Protein AF-F3BBM9-F1 (afdb_monomer)

pLDDT: mean 74.29, std 13.05, range [42.5, 88.62]

Mean predicted aligned error: 8.99 Å

Solvent-accessible surface area (backbone atoms only — not comparable to full-atom values): 3840 Å² total; per-residue (Å²): 145,73,76,59,62,59,56,55,51,50,49,53,53,48,50,52,52,48,53,54,42,60,64,41,39,80,76,43,66,86,44,64,66,58,52,53,51,42,54,54,50,51,54,52,44,52,53,48,50,52,50,50,53,50,51,52,53,51,55,52,51,59,58,59,76,75,106

Radius of gyration: 16.21 Å; Cα contacts (8 Å, |Δi|>4): 22; chains: 1; bounding box: 32×19×48 Å

Foldseek 3Di:
DPPLVVLVVVLVVLVVVLVVLVVCCVVPVVCVVSVVVSVVSVVVSVVSVVVNVVVVVVVVVVVVVVD

Nearest PDB structures (foldseek):
  7rye-assembly1_G  TM=8.041E-01  e=9.408E+00  Salmonella enterica subsp. enterica serovar Typhimurium

Secondary structure (DSSP, 8-state):
--SHHHHHHHHHHHHHHHHHHHHHHHHSTT-HHHHHHHHHHHHHHHHHHHHHHHHHHHHHHHHHTT-

Sequence (67 aa):
MRKNKRVDILLIATMILMAVSGFLIPVLQTWVWISAVHKISSVLFCILCVLHISQYKRGRRAKKNVS

Structure (mmCIF, N/CA/C/O backbone):
data_AF-F3BBM9-F1
#
_entry.id   AF-F3BBM9-F1
#
loop_
_atom_site.group_PDB
_atom_site.id
_atom_site.type_symbol
_atom_site.label_atom_id
_atom_site.label_alt_id
_atom_site.label_comp_id
_atom_site.label_asym_id
_atom_site.label_entity_id
_atom_site.label_seq_id
_atom_site.pdbx_PDB_ins_code
_atom_site.Cartn_x
_atom_site.Cartn_y
_atom_site.Cartn_z
_atom_site.occupancy
_atom_site.B_iso_or_equiv
_atom_site.auth_seq_id
_atom_site.auth_comp_id
_atom_site.auth_asym_id
_atom_site.auth_atom_id
_atom_site.pdbx_PDB_model_num
ATOM 1 N N . MET A 1 1 ? -7.301 -1.206 25.228 1.00 45.06 1 MET A N 1
ATOM 2 C CA . MET A 1 1 ? -7.068 -0.344 24.041 1.00 45.06 1 MET A CA 1
ATOM 3 C C . MET A 1 1 ? -5.794 -0.744 23.263 1.00 45.06 1 MET A C 1
ATOM 5 O O . MET A 1 1 ? -4.951 0.099 23.005 1.00 45.06 1 MET A O 1
ATOM 9 N N . ARG A 1 2 ? -5.605 -2.033 22.905 1.00 46.06 2 ARG A N 1
ATOM 10 C CA . ARG A 1 2 ? -4.334 -2.545 22.319 1.00 46.06 2 ARG A CA 1
ATOM 11 C C . ARG A 1 2 ? -4.492 -3.274 20.967 1.00 46.06 2 ARG A C 1
ATOM 13 O O . ARG A 1 2 ? -3.495 -3.528 20.306 1.00 46.06 2 ARG A O 1
ATOM 20 N N . LYS A 1 3 ? -5.723 -3.589 20.533 1.00 50.81 3 LYS A N 1
ATOM 21 C CA . LYS A 1 3 ? -5.984 -4.358 19.296 1.00 50.81 3 LYS A CA 1
ATOM 22 C C . LYS A 1 3 ? -5.851 -3.537 18.000 1.00 50.81 3 LYS A C 1
ATOM 24 O O . LYS A 1 3 ? -5.495 -4.113 16.981 1.00 50.81 3 LYS A O 1
ATOM 29 N N . ASN A 1 4 ? -6.045 -2.217 18.046 1.00 61.12 4 ASN A N 1
ATOM 30 C CA . ASN A 1 4 ? -6.112 -1.387 16.832 1.00 61.12 4 ASN A CA 1
ATOM 31 C C . ASN A 1 4 ? -4.730 -1.055 16.238 1.00 61.12 4 ASN A C 1
ATOM 33 O O . ASN A 1 4 ? -4.602 -0.989 15.024 1.00 61.12 4 ASN A O 1
ATOM 37 N N . LYS A 1 5 ? -3.6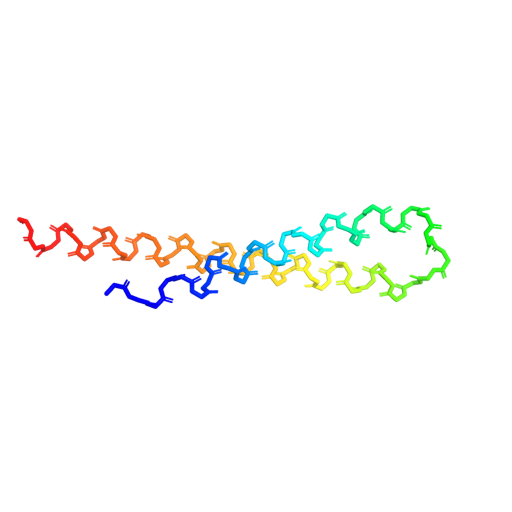65 -0.989 17.058 1.00 66.19 5 LYS A N 1
ATOM 38 C CA . LYS A 1 5 ? -2.306 -0.662 16.578 1.00 66.19 5 LYS A CA 1
ATOM 39 C C . LYS A 1 5 ? -1.787 -1.611 15.492 1.00 66.19 5 LYS A C 1
ATOM 41 O O . LYS A 1 5 ? -1.003 -1.193 14.653 1.00 66.19 5 LYS A O 1
ATOM 46 N N . ARG A 1 6 ? -2.189 -2.889 15.507 1.00 72.00 6 ARG A N 1
ATOM 47 C CA . ARG A 1 6 ? -1.736 -3.860 14.495 1.00 72.00 6 ARG A CA 1
ATOM 48 C C . ARG A 1 6 ? -2.362 -3.595 13.129 1.00 72.00 6 ARG A C 1
ATOM 50 O O . ARG A 1 6 ? -1.674 -3.743 12.131 1.00 72.00 6 ARG A O 1
ATOM 57 N N . VAL A 1 7 ? -3.636 -3.200 13.098 1.00 74.31 7 VAL A N 1
ATOM 58 C CA . VAL A 1 7 ? -4.342 -2.881 11.850 1.00 74.31 7 VAL A CA 1
ATOM 59 C C . VAL A 1 7 ? -3.788 -1.590 11.259 1.00 74.31 7 VAL A C 1
ATOM 61 O O . VAL A 1 7 ? -3.516 -1.564 10.068 1.00 74.31 7 VAL A O 1
ATOM 64 N N . ASP A 1 8 ? -3.512 -0.583 12.089 1.00 76.56 8 ASP A N 1
ATOM 65 C CA . ASP A 1 8 ? -2.924 0.688 11.643 1.00 76.56 8 ASP A CA 1
ATOM 66 C C . ASP A 1 8 ? -1.527 0.489 11.031 1.00 76.56 8 ASP A C 1
ATOM 68 O O . ASP A 1 8 ? -1.238 0.993 9.948 1.00 76.56 8 ASP A O 1
ATOM 72 N N . ILE A 1 9 ? -0.664 -0.296 11.689 1.00 82.19 9 ILE A N 1
ATOM 73 C CA . ILE A 1 9 ? 0.682 -0.613 11.182 1.00 82.19 9 ILE A CA 1
ATOM 74 C C . ILE A 1 9 ? 0.601 -1.423 9.885 1.00 82.19 9 ILE A C 1
ATOM 76 O O . ILE A 1 9 ? 1.331 -1.137 8.938 1.00 82.19 9 ILE A O 1
ATOM 80 N N . LEU A 1 10 ? -0.296 -2.414 9.826 1.00 81.94 10 LEU A N 1
ATOM 81 C CA . LEU A 1 10 ? -0.508 -3.213 8.620 1.00 81.94 10 LEU A CA 1
ATOM 82 C C . LEU A 1 10 ? -1.001 -2.335 7.462 1.00 81.94 10 LEU A C 1
ATOM 84 O O . LEU A 1 10 ? -0.506 -2.477 6.349 1.00 81.94 10 LEU A O 1
ATOM 88 N N . LEU A 1 11 ? -1.902 -1.388 7.739 1.00 83.69 11 LEU A N 1
ATOM 89 C CA . LEU A 1 11 ? -2.418 -0.430 6.764 1.00 83.69 11 LEU A CA 1
ATOM 90 C C . LEU A 1 11 ? -1.287 0.4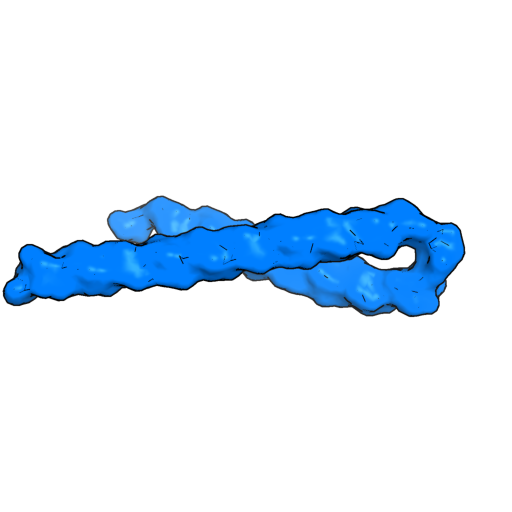25 6.180 1.00 83.69 11 LEU A C 1
ATOM 92 O O . LEU A 1 11 ? -1.150 0.505 4.961 1.00 83.69 11 LEU A O 1
ATOM 96 N N . ILE A 1 12 ? -0.437 0.995 7.040 1.00 84.69 12 ILE A N 1
ATOM 97 C CA . ILE A 1 12 ? 0.723 1.798 6.626 1.00 84.69 12 ILE A CA 1
ATOM 98 C C . ILE A 1 12 ? 1.692 0.960 5.784 1.00 84.69 12 ILE A C 1
ATOM 100 O O . ILE A 1 12 ? 2.116 1.406 4.719 1.00 84.69 12 ILE A O 1
ATOM 104 N N . ALA A 1 13 ? 1.999 -0.270 6.206 1.00 84.00 13 ALA A N 1
ATOM 105 C CA . ALA A 1 13 ? 2.870 -1.167 5.449 1.00 84.00 13 ALA A CA 1
ATOM 106 C C . ALA A 1 13 ? 2.300 -1.469 4.052 1.00 84.00 13 ALA A C 1
ATOM 108 O O . ALA A 1 13 ? 3.009 -1.346 3.054 1.00 84.00 13 ALA A O 1
ATOM 109 N N . THR A 1 14 ? 1.004 -1.789 3.959 1.00 83.06 14 THR A N 1
ATOM 110 C CA . THR A 1 14 ? 0.336 -2.027 2.668 1.00 83.06 14 THR A CA 1
ATOM 111 C C . THR A 1 14 ? 0.245 -0.775 1.795 1.00 83.06 14 THR A C 1
ATOM 113 O O . THR A 1 14 ? 0.341 -0.882 0.576 1.00 83.06 14 THR A O 1
ATOM 116 N N . MET A 1 15 ? 0.138 0.415 2.394 1.00 85.00 15 MET A N 1
ATOM 117 C CA . MET A 1 15 ? 0.153 1.693 1.676 1.00 85.00 15 MET A CA 1
ATOM 118 C C . MET A 1 15 ? 1.513 1.954 1.020 1.00 85.00 15 MET A C 1
ATOM 120 O O . MET A 1 15 ? 1.574 2.311 -0.155 1.00 85.00 15 MET A O 1
ATOM 124 N N . ILE A 1 16 ? 2.607 1.728 1.755 1.00 87.75 16 ILE A N 1
ATOM 125 C CA . ILE A 1 16 ? 3.970 1.857 1.220 1.00 87.75 16 ILE A CA 1
ATOM 126 C C . ILE A 1 16 ? 4.185 0.843 0.092 1.00 87.75 16 ILE A C 1
ATOM 128 O O . ILE A 1 16 ? 4.687 1.198 -0.972 1.00 87.75 16 ILE A O 1
ATOM 132 N N . LEU A 1 17 ? 3.744 -0.403 0.287 1.00 85.19 17 LEU A N 1
ATOM 133 C CA . LEU A 1 17 ? 3.872 -1.463 -0.712 1.00 85.19 17 LEU A CA 1
ATOM 134 C C . LEU A 1 17 ? 3.111 -1.129 -2.006 1.00 85.19 17 LEU A C 1
ATOM 136 O O . LEU A 1 17 ? 3.633 -1.346 -3.099 1.00 85.19 17 LEU A O 1
ATOM 140 N N . MET A 1 18 ? 1.920 -0.534 -1.891 1.00 85.44 18 MET A N 1
ATOM 141 C CA . MET A 1 18 ? 1.141 -0.010 -3.017 1.00 85.44 18 MET A CA 1
ATOM 142 C C . MET A 1 18 ? 1.859 1.124 -3.752 1.00 85.44 18 MET A C 1
ATOM 144 O O . MET A 1 18 ? 1.919 1.106 -4.978 1.00 85.44 18 MET A O 1
ATOM 148 N N . ALA A 1 19 ? 2.438 2.083 -3.027 1.00 85.62 19 ALA A N 1
ATOM 149 C CA . ALA A 1 19 ? 3.166 3.197 -3.631 1.00 85.62 19 ALA A CA 1
ATOM 150 C C . ALA A 1 19 ? 4.410 2.721 -4.402 1.00 85.62 19 ALA A C 1
ATOM 152 O O . ALA A 1 19 ? 4.611 3.105 -5.553 1.00 85.62 19 ALA A O 1
ATOM 153 N N . VAL A 1 20 ? 5.206 1.829 -3.799 1.00 85.31 20 VAL A N 1
ATOM 154 C CA . VAL A 1 20 ? 6.423 1.283 -4.422 1.00 85.31 20 VAL A CA 1
ATOM 155 C C . VAL A 1 20 ? 6.081 0.423 -5.638 1.00 85.31 20 VAL A C 1
ATOM 157 O O . VAL A 1 20 ? 6.685 0.589 -6.695 1.00 85.31 20 VAL A O 1
ATOM 160 N N . SER A 1 21 ? 5.088 -0.465 -5.528 1.00 82.62 21 SER A N 1
ATOM 161 C CA . SER A 1 21 ? 4.671 -1.305 -6.661 1.00 82.62 21 SER A CA 1
ATOM 162 C C . SER A 1 21 ? 4.021 -0.493 -7.785 1.00 82.62 21 SER A C 1
ATOM 164 O O . SER A 1 21 ? 4.286 -0.770 -8.950 1.00 82.62 21 SER A O 1
ATOM 166 N N . GLY A 1 22 ? 3.252 0.551 -7.458 1.00 81.56 22 GLY A N 1
ATOM 167 C CA . GLY A 1 22 ? 2.684 1.489 -8.431 1.00 81.56 22 GLY A CA 1
ATOM 168 C C . GLY A 1 22 ? 3.754 2.237 -9.224 1.00 81.56 22 GLY A C 1
ATOM 169 O O . GLY A 1 22 ? 3.643 2.364 -10.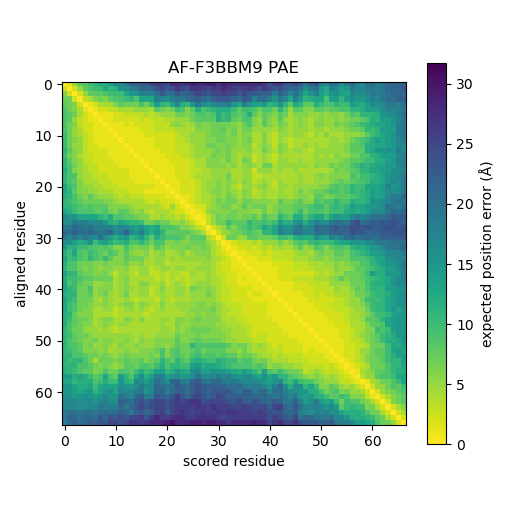440 1.00 81.56 22 GLY A O 1
ATOM 170 N N . PHE A 1 23 ? 4.823 2.664 -8.549 1.00 83.88 23 PHE A N 1
ATOM 171 C CA . PHE A 1 23 ? 5.963 3.323 -9.186 1.00 83.88 23 PHE A CA 1
ATOM 172 C C . PHE A 1 23 ? 6.797 2.362 -10.051 1.00 83.88 23 PHE A C 1
ATOM 174 O O . PHE A 1 23 ? 7.328 2.758 -11.085 1.00 83.88 23 PHE A O 1
ATOM 181 N N . LEU A 1 24 ? 6.879 1.084 -9.664 1.00 79.94 24 LEU A N 1
ATOM 182 C CA . LEU A 1 24 ? 7.606 0.053 -10.410 1.00 79.94 24 LEU A CA 1
ATOM 183 C C . LEU A 1 24 ? 6.872 -0.443 -11.665 1.00 79.94 24 LEU A C 1
ATOM 185 O O . LEU A 1 24 ? 7.541 -0.861 -12.603 1.00 79.94 24 LEU A O 1
ATOM 189 N N . ILE A 1 25 ? 5.534 -0.403 -11.715 1.00 80.38 25 ILE A N 1
ATOM 190 C CA . ILE A 1 25 ? 4.746 -0.871 -12.874 1.00 80.38 25 ILE A CA 1
ATOM 191 C C . ILE A 1 25 ? 5.178 -0.240 -14.211 1.00 80.38 25 ILE A C 1
ATOM 193 O O . ILE A 1 25 ? 5.416 -1.002 -15.148 1.00 80.38 25 ILE A O 1
ATOM 197 N N . PRO A 1 26 ? 5.289 1.096 -14.349 1.00 73.69 26 PRO A N 1
ATOM 198 C CA . PRO A 1 26 ? 5.709 1.702 -15.613 1.00 73.69 26 PRO A CA 1
ATOM 199 C C . PRO A 1 26 ? 7.181 1.417 -15.950 1.00 73.69 26 PRO A C 1
ATOM 201 O O . PRO A 1 26 ? 7.539 1.381 -17.122 1.00 73.69 26 PRO A O 1
ATOM 204 N N . VAL A 1 27 ? 8.034 1.174 -14.948 1.00 75.69 27 VAL A N 1
ATOM 205 C CA . VAL A 1 27 ? 9.468 0.878 -15.141 1.00 75.69 27 VAL A CA 1
ATOM 206 C C . VAL A 1 27 ? 9.696 -0.582 -15.548 1.00 75.69 27 VAL A C 1
ATOM 208 O O . VAL A 1 27 ? 10.567 -0.883 -16.358 1.00 75.69 27 VAL A O 1
ATOM 211 N N . LEU A 1 28 ? 8.898 -1.500 -15.004 1.00 72.38 28 LEU A N 1
ATOM 212 C CA . LEU A 1 28 ? 9.010 -2.948 -15.190 1.00 72.38 28 LEU A CA 1
ATOM 213 C C . LEU A 1 28 ? 7.835 -3.493 -16.006 1.00 72.38 28 LEU A C 1
ATOM 215 O O . LEU A 1 28 ? 7.376 -4.604 -15.760 1.00 72.38 28 LEU A O 1
ATOM 219 N N . GLN A 1 29 ? 7.338 -2.723 -16.978 1.00 63.78 29 GLN A N 1
ATOM 220 C CA . GLN A 1 29 ? 6.127 -3.016 -17.759 1.00 63.78 29 GLN A CA 1
ATOM 221 C C . GLN A 1 29 ? 6.135 -4.402 -18.443 1.00 63.78 29 GLN A C 1
ATOM 223 O O . GLN A 1 29 ? 5.082 -4.961 -18.744 1.00 63.78 29 GLN A O 1
ATOM 228 N N . THR A 1 30 ? 7.313 -4.998 -18.630 1.00 64.44 30 THR A N 1
ATOM 229 C CA . THR A 1 30 ? 7.534 -6.370 -19.116 1.00 64.44 30 THR A CA 1
ATOM 230 C C . THR A 1 30 ? 7.202 -7.473 -18.100 1.00 64.44 30 THR A C 1
ATOM 232 O O . THR A 1 30 ? 6.993 -8.622 -18.484 1.00 6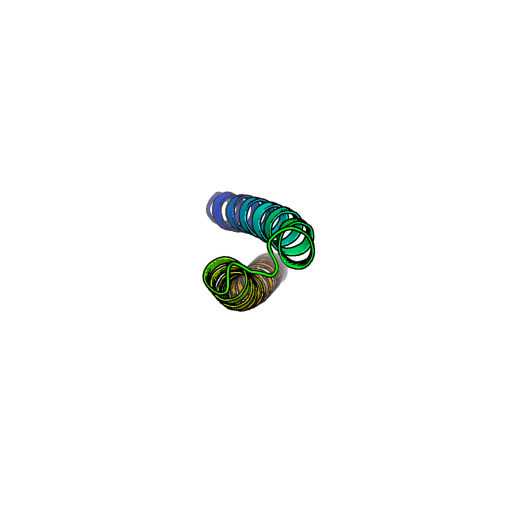4.44 30 THR A O 1
ATOM 235 N N . TRP A 1 31 ? 7.102 -7.158 -16.809 1.00 71.38 31 TRP A N 1
ATOM 236 C CA . TRP A 1 31 ? 6.895 -8.118 -15.725 1.00 71.38 31 TRP A CA 1
ATOM 237 C C . TRP A 1 31 ? 5.422 -8.141 -15.311 1.00 71.38 31 TRP A C 1
ATOM 239 O O . TRP A 1 31 ? 5.011 -7.541 -14.317 1.00 71.38 31 TRP A O 1
ATOM 249 N N . VAL A 1 32 ? 4.621 -8.894 -16.070 1.00 75.81 32 VAL A N 1
ATOM 250 C CA . VAL A 1 32 ? 3.168 -9.088 -15.861 1.00 75.81 32 VAL A CA 1
ATOM 251 C C . VAL A 1 32 ? 2.823 -9.458 -14.407 1.00 75.81 32 VAL A C 1
ATOM 253 O O . VAL A 1 32 ? 1.801 -9.031 -13.865 1.00 75.81 32 VAL A O 1
ATOM 256 N N . TRP A 1 33 ? 3.720 -10.183 -13.738 1.00 77.94 33 TRP A N 1
ATOM 257 C CA . TRP A 1 33 ? 3.605 -10.585 -12.337 1.00 77.94 33 TRP A CA 1
ATOM 258 C C . TRP A 1 33 ? 3.530 -9.401 -11.362 1.00 77.94 33 TRP A C 1
ATOM 260 O O . TRP A 1 33 ? 2.747 -9.444 -10.415 1.00 77.94 33 TRP A O 1
ATOM 270 N N . ILE A 1 34 ? 4.274 -8.317 -11.604 1.00 78.81 34 ILE A N 1
ATOM 271 C CA . ILE A 1 34 ? 4.285 -7.134 -10.726 1.00 78.81 34 ILE A CA 1
ATOM 272 C C . ILE A 1 34 ? 2.938 -6.411 -10.795 1.00 78.81 34 ILE A C 1
ATOM 274 O O . ILE A 1 34 ? 2.391 -6.011 -9.767 1.00 78.81 34 ILE A O 1
ATOM 278 N N . SER A 1 35 ? 2.354 -6.314 -11.994 1.00 78.38 35 SER A N 1
ATOM 279 C CA . SER A 1 35 ? 1.018 -5.738 -12.181 1.00 78.38 35 SER A CA 1
ATOM 280 C C . SER A 1 35 ? -0.062 -6.564 -11.473 1.00 78.38 35 SER A C 1
ATOM 282 O O . SER A 1 35 ? -0.938 -6.005 -10.811 1.00 78.38 35 SER A O 1
ATOM 284 N N . ALA A 1 36 ? 0.022 -7.897 -11.550 1.00 83.31 36 ALA A N 1
ATOM 285 C CA . ALA A 1 36 ? -0.904 -8.786 -10.852 1.00 83.31 36 ALA A CA 1
ATOM 286 C C . ALA A 1 36 ? -0.812 -8.624 -9.325 1.00 83.31 36 ALA A C 1
ATOM 288 O O . ALA A 1 36 ? -1.835 -8.452 -8.660 1.00 83.31 36 ALA A O 1
ATOM 289 N N . VAL A 1 37 ? 0.406 -8.594 -8.774 1.00 83.44 37 VAL A N 1
ATOM 290 C CA . VAL A 1 37 ? 0.638 -8.384 -7.336 1.00 83.44 37 VAL A CA 1
ATOM 291 C C . VAL A 1 37 ? 0.128 -7.017 -6.884 1.00 83.44 37 VAL A C 1
ATOM 293 O O . VAL A 1 37 ? -0.545 -6.935 -5.859 1.00 83.44 37 VAL A O 1
ATOM 296 N N . HIS A 1 38 ? 0.367 -5.955 -7.657 1.00 84.81 38 HIS A N 1
ATOM 297 C CA . HIS A 1 38 ? -0.142 -4.620 -7.339 1.00 84.81 38 HIS A CA 1
ATOM 298 C C . HIS A 1 38 ? -1.676 -4.580 -7.306 1.00 84.81 38 HIS A C 1
ATOM 300 O O . HIS A 1 38 ? -2.260 -4.054 -6.361 1.00 84.81 38 HIS A O 1
ATOM 306 N N . LYS A 1 39 ? -2.350 -5.197 -8.287 1.00 85.75 39 LYS A N 1
ATOM 307 C CA . LYS A 1 39 ? -3.821 -5.281 -8.313 1.00 85.75 39 LYS A CA 1
ATOM 308 C C . LYS A 1 39 ? -4.372 -6.029 -7.098 1.00 85.75 39 LYS A C 1
ATOM 310 O O . LYS A 1 39 ? -5.297 -5.539 -6.453 1.00 85.75 39 LYS A O 1
ATOM 315 N N . ILE A 1 40 ? -3.787 -7.176 -6.748 1.00 87.56 40 ILE A N 1
ATOM 316 C CA . ILE A 1 40 ? -4.201 -7.967 -5.576 1.00 87.56 40 ILE A CA 1
ATOM 317 C C . ILE A 1 40 ? -3.947 -7.183 -4.280 1.00 87.56 40 ILE A C 1
ATOM 319 O O . ILE A 1 40 ? -4.821 -7.112 -3.413 1.00 87.56 40 ILE A O 1
ATOM 323 N N . SER A 1 41 ? -2.786 -6.534 -4.169 1.00 83.88 41 SER A N 1
ATOM 324 C CA . SER A 1 41 ? -2.439 -5.682 -3.029 1.00 83.88 41 SER A CA 1
ATOM 325 C C . SER A 1 41 ? -3.396 -4.494 -2.894 1.00 83.88 41 SER A C 1
ATOM 327 O O . SER A 1 41 ? -3.771 -4.138 -1.779 1.00 83.88 41 SER A O 1
ATOM 329 N N . SER A 1 42 ? -3.861 -3.922 -4.009 1.00 82.62 42 SER A N 1
ATOM 330 C CA . SER A 1 42 ? -4.834 -2.824 -4.008 1.00 82.62 42 SER A CA 1
ATOM 331 C C . SER A 1 42 ? -6.174 -3.252 -3.422 1.00 82.62 42 SER A C 1
ATOM 333 O O . SER A 1 42 ? -6.763 -2.528 -2.619 1.00 82.62 42 SER A O 1
ATOM 335 N N . VAL A 1 43 ? -6.655 -4.440 -3.795 1.00 88.62 43 VAL A N 1
ATOM 336 C CA . VAL A 1 43 ? -7.903 -4.997 -3.256 1.00 88.62 43 VAL A CA 1
ATOM 337 C C . VAL A 1 43 ? -7.763 -5.254 -1.755 1.00 88.62 43 VAL A C 1
ATOM 339 O O . VAL A 1 43 ? -8.640 -4.874 -0.976 1.00 88.62 43 VAL A O 1
ATOM 342 N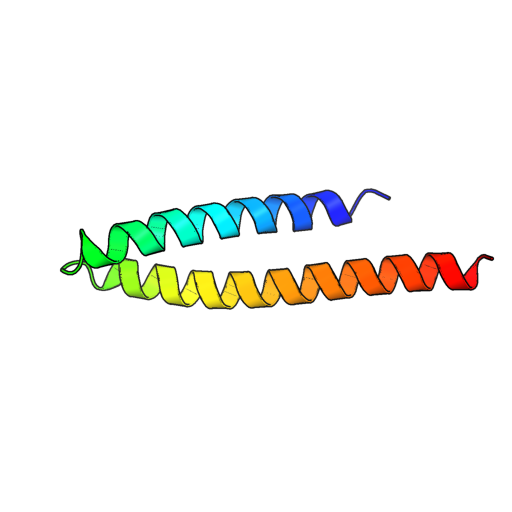 N . LEU A 1 44 ? -6.638 -5.833 -1.328 1.00 85.25 44 LEU A N 1
ATOM 343 C CA . LEU A 1 44 ? -6.370 -6.092 0.086 1.00 85.25 44 LEU A CA 1
ATOM 344 C C . LEU A 1 44 ? -6.289 -4.792 0.901 1.00 85.25 44 LEU A C 1
ATOM 346 O O . LEU A 1 44 ? -6.861 -4.710 1.989 1.00 85.25 44 LEU A O 1
ATOM 350 N N . PHE A 1 45 ? -5.650 -3.757 0.353 1.00 85.94 45 PHE A N 1
ATOM 351 C CA . PHE A 1 45 ? -5.586 -2.429 0.958 1.00 85.94 45 PHE A CA 1
ATOM 352 C C . PHE A 1 45 ? -6.980 -1.824 1.162 1.00 85.94 45 PHE A C 1
ATOM 354 O O . PHE A 1 45 ? -7.286 -1.336 2.250 1.00 85.94 45 PHE A O 1
ATOM 361 N N . CYS A 1 46 ? -7.869 -1.921 0.168 1.00 86.75 46 CYS A N 1
ATOM 362 C CA . CYS A 1 46 ? -9.253 -1.462 0.303 1.00 86.75 46 CYS A CA 1
ATOM 363 C C . CYS A 1 46 ? -9.999 -2.177 1.440 1.00 86.75 46 CYS A C 1
ATOM 365 O O . CYS A 1 46 ? -10.674 -1.522 2.238 1.00 86.75 46 CYS A O 1
ATOM 367 N N . ILE A 1 47 ? -9.851 -3.499 1.562 1.00 86.12 47 ILE A N 1
ATOM 368 C CA . ILE A 1 47 ? -10.481 -4.276 2.642 1.00 86.12 47 ILE A CA 1
ATOM 369 C C . ILE A 1 47 ? -9.944 -3.832 4.010 1.00 86.12 47 ILE A C 1
ATOM 371 O O . ILE A 1 47 ? -10.723 -3.621 4.944 1.00 86.12 47 ILE A O 1
ATOM 375 N N . LEU A 1 48 ? -8.628 -3.633 4.129 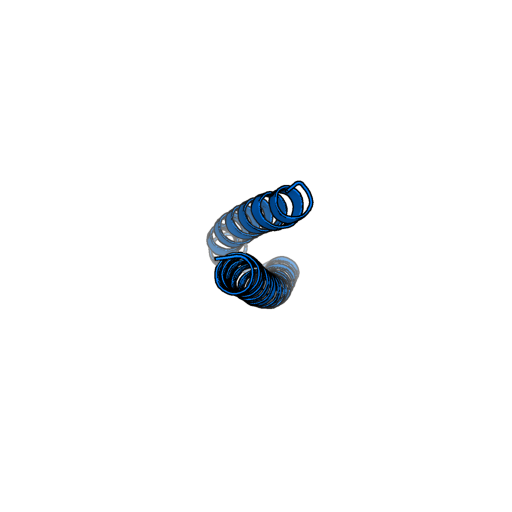1.00 83.00 48 LEU A N 1
ATOM 376 C CA . LEU A 1 48 ? -7.997 -3.151 5.360 1.00 83.00 48 LEU A CA 1
ATOM 377 C C . LEU A 1 48 ? -8.449 -1.730 5.726 1.00 83.00 48 LEU A C 1
ATOM 379 O O . LEU A 1 48 ? -8.729 -1.476 6.897 1.00 83.00 48 LEU A O 1
ATOM 383 N N . CYS A 1 49 ? -8.612 -0.834 4.750 1.00 82.81 49 CYS A N 1
ATOM 384 C CA . CYS A 1 49 ? -9.177 0.503 4.954 1.00 82.81 49 CYS A CA 1
ATOM 385 C C . CYS A 1 49 ? -10.600 0.440 5.526 1.00 82.81 49 CYS A C 1
ATOM 387 O O . CYS A 1 49 ? -10.909 1.116 6.510 1.00 82.81 49 CYS A O 1
ATOM 389 N N . VAL A 1 50 ? -11.467 -0.399 4.951 1.00 84.75 50 VAL A N 1
ATOM 390 C CA . VAL A 1 50 ? -12.846 -0.575 5.438 1.00 84.75 50 VAL A CA 1
ATOM 391 C C . VAL A 1 50 ? -12.855 -1.164 6.849 1.00 84.75 50 VAL A C 1
ATOM 393 O O . VAL A 1 50 ? -13.603 -0.690 7.709 1.00 84.75 50 VAL A O 1
ATOM 396 N N . LEU A 1 51 ? -11.998 -2.152 7.126 1.00 82.06 51 LEU A N 1
ATOM 397 C CA . LEU A 1 51 ? -11.837 -2.719 8.465 1.00 82.06 51 LEU A CA 1
ATOM 398 C C . LEU A 1 51 ? -11.361 -1.669 9.472 1.00 82.06 51 LEU A C 1
ATOM 400 O O . LEU A 1 51 ? -11.937 -1.579 10.555 1.00 82.06 51 LEU A O 1
ATOM 404 N N . HIS A 1 52 ? -10.376 -0.845 9.112 1.00 80.56 52 HIS A N 1
ATOM 405 C CA . HIS A 1 52 ? -9.876 0.242 9.949 1.00 80.56 52 HIS A CA 1
ATOM 406 C C . HIS A 1 52 ? -10.984 1.259 10.273 1.00 80.56 52 HIS A C 1
ATOM 408 O O . HIS A 1 52 ? -11.238 1.550 11.444 1.00 80.56 52 HIS A O 1
ATOM 414 N N . ILE A 1 53 ? -11.732 1.727 9.266 1.00 79.38 53 ILE A N 1
ATOM 415 C CA . ILE A 1 53 ? -12.854 2.663 9.458 1.00 79.38 53 ILE A CA 1
ATOM 416 C C . ILE A 1 53 ? -13.958 2.030 10.319 1.00 79.38 53 ILE A C 1
ATOM 418 O O . ILE A 1 53 ? -14.502 2.675 11.220 1.00 79.38 53 ILE A O 1
ATOM 422 N N . SER A 1 54 ? -14.284 0.758 10.079 1.00 77.75 54 SER A N 1
ATOM 423 C CA . SER A 1 54 ? -15.288 0.018 10.847 1.00 77.75 54 SER A CA 1
ATOM 424 C C . SER A 1 54 ? -14.873 -0.142 12.313 1.00 77.75 54 SER A C 1
ATOM 426 O O . SER A 1 54 ? -15.670 0.124 13.217 1.00 77.75 54 SER A O 1
ATOM 428 N N . GLN A 1 55 ? -13.607 -0.480 12.578 1.00 72.94 55 GLN A N 1
ATOM 429 C CA . GLN A 1 55 ? -13.046 -0.551 13.929 1.00 72.94 55 GLN A CA 1
ATOM 430 C C . GLN A 1 55 ? -13.026 0.817 14.620 1.00 72.94 55 GLN A C 1
ATOM 432 O O . GLN A 1 55 ? -13.400 0.912 15.792 1.00 72.94 55 GLN A O 1
ATOM 437 N N . TYR A 1 56 ? -12.672 1.882 13.898 1.00 70.44 56 TYR A N 1
ATOM 438 C CA . TYR A 1 56 ? -12.712 3.254 14.403 1.00 70.44 56 TYR A CA 1
ATOM 439 C C . TYR A 1 56 ? -14.139 3.673 14.797 1.00 70.44 56 TYR A C 1
ATOM 441 O O . TYR A 1 56 ? -14.380 4.155 15.909 1.00 70.44 56 TYR A O 1
ATOM 449 N N . LYS A 1 57 ? -15.128 3.403 13.932 1.00 68.25 57 LYS A N 1
ATOM 450 C CA . LYS A 1 57 ? -16.552 3.685 14.187 1.00 68.25 57 LYS A CA 1
ATOM 451 C C . LYS A 1 57 ? -17.097 2.871 15.367 1.00 68.25 57 LYS A C 1
ATOM 453 O O . LYS A 1 57 ? -17.850 3.402 16.185 1.00 68.25 57 LYS A O 1
ATOM 458 N N . ARG A 1 58 ? -16.685 1.606 15.503 1.00 64.12 58 ARG A N 1
ATOM 459 C CA . ARG A 1 58 ? -17.066 0.720 16.617 1.00 64.12 58 ARG A CA 1
ATOM 460 C C . ARG A 1 58 ? -16.449 1.172 17.948 1.00 64.12 58 ARG A C 1
ATOM 462 O O . ARG A 1 58 ? -17.144 1.166 18.961 1.00 64.12 58 ARG A O 1
ATOM 469 N N . GLY A 1 59 ? -15.209 1.669 17.936 1.00 60.69 59 GLY A N 1
ATOM 470 C CA . GLY A 1 59 ? -14.566 2.307 19.093 1.00 60.69 59 GLY A CA 1
ATOM 471 C C . GLY A 1 59 ? -15.264 3.597 19.545 1.00 60.69 59 GLY A C 1
ATOM 472 O O . GLY A 1 59 ? -15.450 3.809 20.743 1.00 60.69 59 GLY A O 1
ATOM 473 N N . ARG A 1 60 ? -15.740 4.425 18.603 1.00 56.81 60 ARG A N 1
ATOM 474 C CA . ARG A 1 60 ? -16.547 5.621 18.918 1.00 56.81 60 ARG A CA 1
ATOM 475 C C . ARG A 1 60 ? -17.930 5.279 19.479 1.00 56.81 60 ARG A C 1
ATOM 477 O O . ARG A 1 60 ? -18.377 5.946 20.407 1.00 56.81 60 ARG A O 1
ATOM 484 N N . ARG A 1 61 ? -18.589 4.226 18.979 1.00 55.28 61 ARG A N 1
ATOM 485 C CA . ARG A 1 61 ? -19.871 3.737 19.530 1.00 55.28 61 ARG A CA 1
ATOM 486 C C . ARG A 1 61 ? -19.727 3.209 20.960 1.00 55.28 61 ARG A C 1
ATOM 488 O O . ARG A 1 61 ? -20.571 3.514 21.791 1.00 55.28 61 ARG A O 1
ATOM 495 N N . ALA A 1 62 ? -18.643 2.492 21.258 1.00 51.94 62 ALA A N 1
ATOM 496 C CA . ALA A 1 62 ? -18.349 2.039 22.618 1.00 51.94 62 ALA A CA 1
ATOM 497 C C . ALA A 1 62 ? -18.107 3.211 23.587 1.00 51.94 62 ALA A C 1
ATOM 499 O O . ALA A 1 62 ? -18.559 3.149 24.720 1.00 51.94 62 ALA A O 1
ATOM 500 N N . LYS A 1 63 ? -17.470 4.305 23.141 1.00 49.19 63 LYS A N 1
ATOM 501 C CA . LYS A 1 63 ? -17.329 5.529 23.953 1.00 49.19 63 LYS A CA 1
ATOM 502 C C . LYS A 1 63 ? -18.648 6.279 24.178 1.00 49.19 63 LY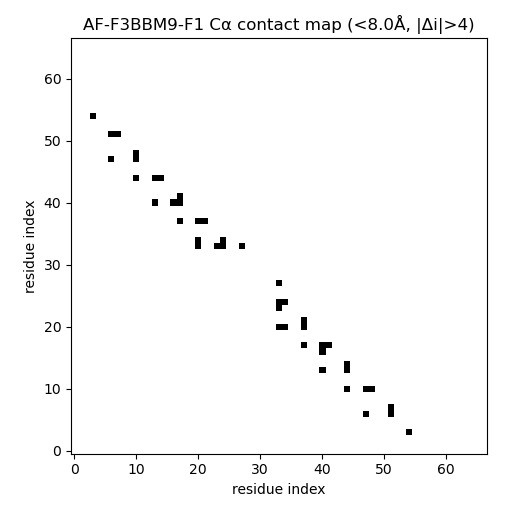S A C 1
ATOM 504 O O . LYS A 1 63 ? -18.787 6.927 25.204 1.00 49.19 63 LYS A O 1
ATOM 509 N N . LYS A 1 64 ? -19.592 6.217 23.232 1.00 46.25 64 LYS A N 1
ATOM 510 C CA . LYS A 1 64 ? -20.885 6.921 23.325 1.00 46.25 64 LYS A CA 1
ATOM 511 C C . LYS A 1 64 ? -21.891 6.225 24.256 1.00 46.25 64 LYS A C 1
ATOM 513 O O . LYS A 1 64 ? -22.747 6.897 24.799 1.00 46.25 64 LYS A O 1
ATOM 518 N N . ASN A 1 65 ? -21.777 4.911 24.451 1.00 47.31 65 ASN A N 1
ATOM 519 C CA . ASN A 1 65 ? -22.663 4.132 25.332 1.00 47.31 65 ASN A CA 1
ATOM 520 C C . ASN A 1 65 ? -22.181 4.053 26.796 1.00 47.31 65 ASN A C 1
ATOM 522 O O . ASN A 1 65 ? -22.762 3.313 27.581 1.00 47.31 65 ASN A O 1
ATOM 526 N N . VAL A 1 66 ? -21.092 4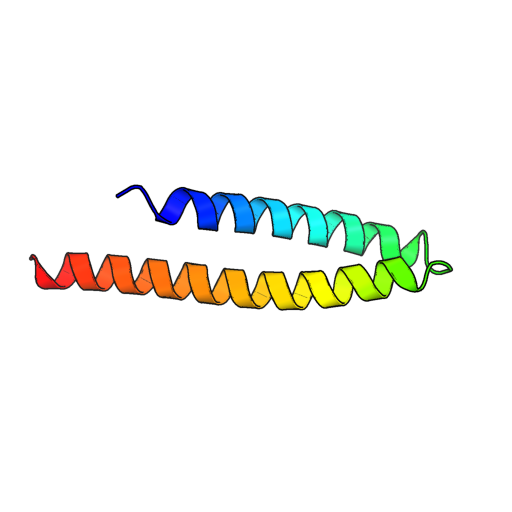.746 27.146 1.00 50.50 66 VAL A N 1
ATOM 527 C CA . VAL A 1 66 ? -20.520 4.794 28.510 1.00 50.50 66 VAL A CA 1
ATOM 528 C C . VAL A 1 66 ? -20.500 6.242 29.036 1.00 50.50 66 VAL A C 1
ATOM 530 O O . VAL A 1 66 ? -19.883 6.520 30.057 1.00 50.50 66 VAL A O 1
ATOM 533 N N . SER A 1 67 ? -21.148 7.173 28.326 1.00 42.50 67 SER A N 1
ATOM 534 C CA .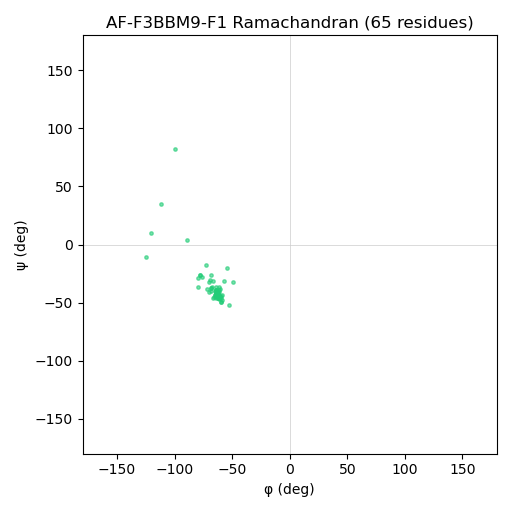 SER A 1 67 ? -21.295 8.574 28.731 1.00 42.50 67 SER A CA 1
ATOM 535 C C . SER A 1 67 ? -22.732 8.889 29.088 1.00 42.50 67 SER A C 1
ATOM 537 O O . SER A 1 67 ? -23.630 8.243 28.505 1.00 42.50 67 SER A O 1
#